Protein AF-A0A554NCJ7-F1 (afdb_monomer)

Structure (mmCIF, N/CA/C/O backbone):
data_AF-A0A554NCJ7-F1
#
_entry.id   AF-A0A554NCJ7-F1
#
loop_
_atom_site.group_PDB
_atom_site.id
_atom_site.type_symbol
_atom_site.label_atom_id
_atom_site.label_alt_id
_atom_site.label_comp_id
_atom_site.label_asym_id
_atom_site.label_entity_id
_atom_site.label_seq_id
_atom_site.pdbx_PDB_ins_code
_atom_site.Cartn_x
_atom_site.Cartn_y
_atom_site.Cartn_z
_atom_site.occupancy
_atom_site.B_iso_or_equiv
_atom_site.auth_seq_id
_atom_site.auth_comp_id
_atom_site.auth_asym_id
_atom_site.auth_atom_id
_atom_site.pdbx_PDB_model_num
ATOM 1 N N . MET A 1 1 ? -9.217 20.579 -5.103 1.00 50.38 1 MET A N 1
ATOM 2 C CA . MET A 1 1 ? -8.682 19.203 -5.099 1.00 50.38 1 MET A CA 1
ATOM 3 C C . MET A 1 1 ? -8.967 18.642 -3.723 1.00 50.38 1 MET A C 1
ATOM 5 O O . MET A 1 1 ? -8.693 19.379 -2.781 1.00 50.38 1 MET A O 1
ATOM 9 N N . PRO A 1 2 ? -9.566 17.449 -3.576 1.00 59.50 2 PRO A N 1
ATOM 10 C CA . PRO A 1 2 ? -9.605 16.815 -2.264 1.00 59.50 2 PRO A CA 1
ATOM 11 C C . PRO A 1 2 ? -8.171 16.703 -1.733 1.00 59.50 2 PRO A C 1
ATOM 13 O O . PRO A 1 2 ? -7.228 16.558 -2.519 1.00 59.50 2 PRO A O 1
ATOM 16 N N . GLU A 1 3 ? -8.019 16.864 -0.423 1.00 71.88 3 GLU A N 1
ATOM 17 C CA . GLU A 1 3 ? -6.734 16.730 0.253 1.00 71.88 3 GLU A CA 1
ATOM 18 C C . GLU A 1 3 ? -6.129 15.352 -0.047 1.00 71.88 3 GLU A C 1
ATOM 20 O O . GLU A 1 3 ? -6.844 14.354 -0.167 1.00 71.88 3 GLU A O 1
ATOM 25 N N . ASP A 1 4 ? -4.811 15.301 -0.246 1.00 81.62 4 ASP A N 1
ATOM 26 C CA . ASP A 1 4 ? -4.136 14.036 -0.515 1.00 81.62 4 ASP A CA 1
ATOM 27 C C . ASP A 1 4 ? -4.147 13.195 0.771 1.00 81.62 4 ASP A C 1
ATOM 29 O O . ASP A 1 4 ? -3.760 13.719 1.818 1.00 81.62 4 ASP A O 1
ATOM 33 N N . PRO A 1 5 ? -4.569 11.916 0.739 1.00 86.75 5 PRO A N 1
ATOM 34 C CA . PRO A 1 5 ? -4.708 11.145 1.964 1.00 86.75 5 PRO A CA 1
ATOM 35 C C . PRO A 1 5 ? -3.379 11.026 2.708 1.00 86.75 5 PRO A C 1
ATOM 37 O O . PRO A 1 5 ? -2.290 11.075 2.119 1.00 86.75 5 PRO A O 1
ATOM 40 N N . THR A 1 6 ? -3.462 10.809 4.018 1.00 89.00 6 THR A N 1
ATOM 41 C CA . THR A 1 6 ? -2.284 10.530 4.836 1.00 89.00 6 THR A CA 1
ATOM 42 C C . THR A 1 6 ? -1.539 9.325 4.266 1.00 89.00 6 THR A C 1
ATOM 44 O O . THR A 1 6 ? -2.108 8.247 4.060 1.00 89.00 6 THR A O 1
ATOM 47 N N . PHE A 1 7 ? -0.258 9.529 3.961 1.00 92.75 7 PHE A N 1
ATOM 48 C CA . PHE A 1 7 ? 0.620 8.447 3.536 1.00 92.75 7 PHE A CA 1
ATOM 49 C C . PHE A 1 7 ? 0.968 7.589 4.755 1.00 92.75 7 PHE A C 1
ATOM 51 O O . PHE A 1 7 ? 1.165 8.155 5.831 1.00 92.75 7 PHE A O 1
ATOM 58 N N . PRO A 1 8 ? 1.010 6.254 4.625 1.00 93.75 8 PRO A N 1
ATOM 59 C CA . PRO A 1 8 ? 1.318 5.396 5.758 1.00 93.75 8 PRO A CA 1
ATOM 60 C C . PRO A 1 8 ? 2.726 5.655 6.299 1.00 93.75 8 PRO A C 1
ATOM 62 O O . PRO A 1 8 ? 3.655 5.920 5.533 1.00 93.75 8 PRO A O 1
ATOM 65 N N . ASP A 1 9 ? 2.855 5.527 7.616 1.00 92.62 9 ASP A N 1
ATOM 66 C CA . ASP A 1 9 ? 4.134 5.512 8.315 1.00 92.62 9 ASP A CA 1
ATOM 67 C C . ASP A 1 9 ? 4.894 4.209 7.985 1.00 92.62 9 ASP A C 1
ATOM 69 O O . ASP A 1 9 ? 4.335 3.123 8.188 1.00 92.62 9 ASP A O 1
ATOM 73 N N . PRO A 1 10 ? 6.135 4.276 7.466 1.00 91.38 10 PRO A N 1
ATOM 74 C CA . PRO A 1 10 ? 6.971 3.098 7.240 1.00 91.38 10 PRO A CA 1
ATOM 75 C C . PRO A 1 10 ? 7.209 2.249 8.495 1.00 91.38 10 PRO A C 1
ATOM 77 O O . PRO A 1 10 ? 7.311 1.023 8.382 1.00 91.38 10 PRO A O 1
ATOM 80 N N . ASP A 1 11 ? 7.236 2.864 9.679 1.00 91.62 11 ASP A N 1
ATOM 81 C CA . ASP A 1 11 ? 7.463 2.158 10.946 1.00 91.62 11 ASP A CA 1
ATOM 82 C C . ASP A 1 11 ? 6.225 1.361 11.398 1.00 91.62 11 ASP A C 1
ATOM 84 O O . ASP A 1 11 ? 6.320 0.477 12.249 1.00 91.62 11 ASP A O 1
ATOM 88 N N . ALA A 1 12 ? 5.065 1.598 10.774 1.00 93.06 12 ALA A N 1
ATOM 89 C CA . ALA A 1 12 ? 3.833 0.837 10.993 1.00 93.06 12 ALA A CA 1
ATOM 90 C C . ALA A 1 12 ? 3.709 -0.400 10.080 1.00 93.06 12 ALA A C 1
ATOM 92 O O . ALA A 1 12 ? 2.618 -0.961 9.927 1.00 93.06 12 ALA A O 1
ATOM 93 N N . THR A 1 13 ? 4.788 -0.810 9.410 1.00 94.56 13 THR A N 1
ATOM 94 C CA . THR A 1 13 ? 4.796 -2.023 8.585 1.00 94.56 13 THR A CA 1
ATOM 95 C C . THR A 1 13 ? 4.879 -3.285 9.441 1.00 94.56 13 THR A C 1
ATOM 97 O O . THR A 1 13 ? 5.510 -3.305 10.494 1.00 94.56 13 THR A O 1
ATOM 100 N N . SER A 1 14 ? 4.260 -4.380 8.986 1.00 93.38 14 SER A N 1
ATOM 101 C CA . SER A 1 14 ? 4.410 -5.702 9.618 1.00 93.38 14 SER A CA 1
ATOM 102 C C . SER A 1 14 ? 5.050 -6.695 8.640 1.00 93.38 14 SER A C 1
ATOM 104 O O . SER A 1 14 ? 4.353 -7.323 7.836 1.00 93.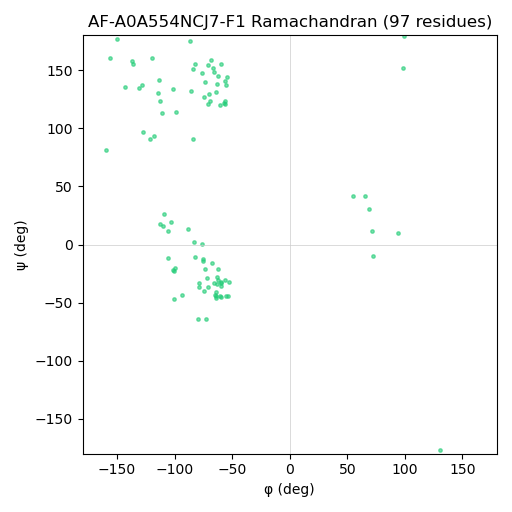38 14 SER A O 1
ATOM 106 N N . PRO A 1 15 ? 6.385 -6.849 8.662 1.00 90.19 15 PRO A N 1
ATOM 107 C CA . PRO A 1 15 ? 7.081 -7.789 7.794 1.00 90.19 15 PRO A CA 1
ATOM 108 C C . PRO A 1 15 ? 6.802 -9.235 8.217 1.00 90.19 15 PRO A C 1
ATOM 110 O O . PRO A 1 15 ? 7.114 -9.632 9.335 1.00 90.19 15 PRO A O 1
ATOM 113 N N . VAL A 1 16 ? 6.237 -10.045 7.318 1.00 80.75 16 VAL A N 1
ATOM 114 C CA . VAL A 1 16 ? 5.854 -11.442 7.627 1.00 80.75 16 VAL A CA 1
ATOM 115 C C . VAL A 1 16 ? 6.869 -12.467 7.099 1.00 80.75 16 VAL A C 1
ATOM 117 O O . VAL A 1 16 ? 6.948 -13.586 7.594 1.00 80.75 16 VAL A O 1
ATOM 120 N N . ALA A 1 17 ? 7.660 -12.098 6.088 1.00 77.81 17 ALA A N 1
ATOM 121 C CA . ALA A 1 17 ? 8.675 -12.962 5.488 1.00 77.81 17 ALA A CA 1
ATOM 122 C C . ALA A 1 17 ? 9.715 -12.124 4.729 1.00 77.81 17 ALA A C 1
ATOM 124 O O . ALA A 1 17 ? 9.628 -11.955 3.509 1.00 77.81 17 ALA A O 1
ATOM 125 N N . ALA A 1 18 ? 10.682 -11.567 5.461 1.00 82.12 18 ALA A N 1
ATOM 126 C CA . ALA A 1 18 ? 11.782 -10.820 4.860 1.00 82.12 18 ALA A CA 1
ATOM 127 C C . ALA A 1 18 ? 12.524 -11.709 3.844 1.00 82.12 18 ALA A C 1
ATOM 129 O O . ALA A 1 18 ? 12.978 -12.797 4.186 1.00 82.12 18 ALA A O 1
ATOM 130 N N . GLY A 1 19 ? 12.599 -11.266 2.585 1.00 88.12 19 GLY A N 1
ATOM 131 C CA . GLY A 1 19 ? 13.304 -11.995 1.524 1.00 88.12 19 GLY A CA 1
ATOM 132 C C . GLY A 1 19 ? 12.657 -13.318 1.087 1.00 88.12 19 GLY A C 1
ATOM 133 O O . GLY A 1 19 ? 13.362 -14.234 0.692 1.00 88.12 19 GLY A O 1
ATOM 134 N N . CYS A 1 20 ? 11.331 -13.468 1.156 1.00 95.38 20 CYS A N 1
ATOM 135 C CA . CYS A 1 20 ? 10.654 -14.695 0.714 1.00 95.38 20 CYS A CA 1
ATOM 136 C C . CYS A 1 20 ? 10.871 -15.012 -0.781 1.00 95.38 20 CYS A C 1
ATOM 138 O O . CYS A 1 20 ? 10.421 -14.258 -1.641 1.00 95.38 20 CYS A O 1
ATOM 140 N N . GLU A 1 21 ? 11.449 -16.166 -1.119 1.00 96.75 21 GLU A N 1
ATOM 141 C CA . GLU A 1 21 ? 11.724 -16.584 -2.512 1.00 96.75 21 GLU A CA 1
ATOM 142 C C . GLU A 1 21 ? 10.898 -17.792 -2.992 1.00 96.75 21 GLU A C 1
ATOM 144 O O . GLU A 1 21 ? 11.209 -18.417 -3.999 1.00 96.75 21 GLU A O 1
ATOM 149 N N . ARG A 1 22 ? 9.797 -18.125 -2.305 1.00 96.56 22 ARG A N 1
ATOM 150 C CA . ARG A 1 22 ? 8.973 -19.313 -2.625 1.00 96.56 22 ARG A CA 1
ATOM 151 C C . ARG A 1 22 ? 8.328 -19.291 -4.019 1.00 96.56 22 ARG A C 1
ATOM 153 O O . ARG A 1 22 ? 7.951 -20.346 -4.516 1.00 96.56 22 ARG A O 1
ATOM 160 N N . CYS A 1 23 ? 8.187 -18.115 -4.628 1.00 97.19 23 CYS A N 1
ATOM 161 C CA . CYS A 1 23 ? 7.553 -17.926 -5.932 1.00 97.19 23 CYS A CA 1
ATOM 162 C C . CYS A 1 23 ? 8.553 -17.281 -6.908 1.00 97.19 23 CYS A C 1
ATOM 164 O O . CYS A 1 23 ? 8.584 -16.051 -6.972 1.00 97.19 23 CYS A O 1
ATOM 166 N N . PRO A 1 24 ? 9.344 -18.060 -7.674 1.00 97.88 24 PRO A N 1
ATOM 167 C CA . PRO A 1 24 ? 10.411 -17.527 -8.530 1.00 97.88 24 PRO A CA 1
ATOM 168 C C . PRO A 1 24 ? 9.936 -16.442 -9.501 1.00 97.88 24 PRO A C 1
ATOM 170 O O . PRO A 1 24 ? 10.511 -15.366 -9.543 1.00 97.88 24 PRO A O 1
ATOM 173 N N . ALA A 1 25 ? 8.794 -16.646 -10.163 1.00 97.69 25 ALA A N 1
ATOM 174 C CA . ALA A 1 25 ? 8.237 -15.647 -11.078 1.00 97.69 25 ALA A CA 1
ATOM 175 C C . ALA A 1 25 ? 7.932 -14.295 -10.400 1.00 97.69 25 ALA A C 1
ATOM 177 O O . ALA A 1 25 ? 8.060 -13.248 -11.027 1.00 97.69 25 ALA A O 1
ATOM 178 N N . LEU A 1 26 ? 7.547 -14.305 -9.116 1.00 96.19 26 LEU A N 1
ATOM 179 C CA . LEU A 1 26 ? 7.327 -13.075 -8.351 1.00 96.19 26 LEU A CA 1
ATOM 180 C C . LEU A 1 26 ? 8.644 -12.465 -7.872 1.00 96.19 26 LEU A C 1
ATOM 182 O O . LEU A 1 26 ? 8.739 -11.247 -7.776 1.00 96.19 26 LEU A O 1
ATOM 186 N N . VAL A 1 27 ? 9.646 -13.291 -7.556 1.00 97.19 27 VAL A N 1
ATOM 187 C CA . VAL A 1 27 ? 11.007 -12.826 -7.246 1.00 97.19 27 VAL A CA 1
ATOM 188 C C . VAL A 1 27 ? 11.575 -12.062 -8.437 1.00 97.19 27 VAL A C 1
ATOM 190 O O . VAL A 1 27 ? 12.085 -10.962 -8.250 1.00 97.19 27 VAL A O 1
ATOM 193 N N . ASP A 1 28 ? 11.411 -12.610 -9.640 1.00 97.06 28 ASP A N 1
ATOM 194 C CA . ASP A 1 28 ? 11.980 -12.061 -10.870 1.00 97.06 28 ASP A CA 1
ATOM 195 C C . ASP A 1 28 ? 11.387 -10.696 -11.246 1.00 97.06 28 ASP A C 1
ATOM 197 O O . ASP A 1 28 ? 12.080 -9.858 -11.821 1.00 97.06 28 ASP A O 1
ATOM 201 N N . CYS A 1 29 ? 10.107 -10.450 -10.939 1.00 95.44 29 CYS A N 1
ATOM 202 C CA 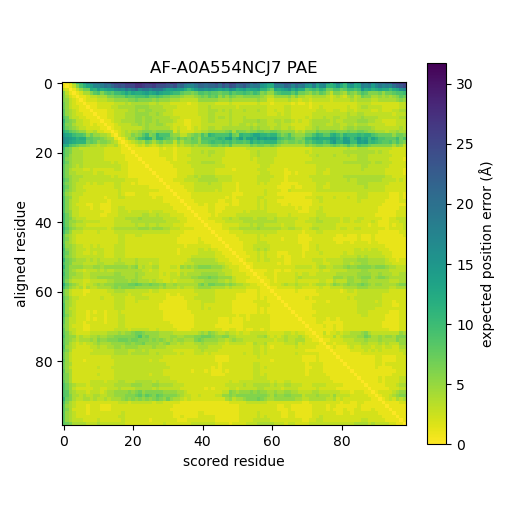. CYS A 1 29 ? 9.429 -9.220 -11.353 1.00 95.44 29 CYS A CA 1
ATOM 203 C C . CYS A 1 29 ? 9.325 -8.140 -10.265 1.00 95.44 29 CYS A C 1
ATOM 205 O O . CYS A 1 29 ? 9.075 -6.977 -10.592 1.00 95.44 29 CYS A O 1
ATOM 207 N N . ARG A 1 30 ? 9.449 -8.491 -8.979 1.00 95.81 30 ARG A N 1
ATOM 208 C CA . ARG A 1 30 ? 9.250 -7.536 -7.874 1.00 95.81 30 ARG A CA 1
ATOM 209 C C . ARG A 1 30 ? 10.514 -6.728 -7.581 1.00 95.81 30 ARG A C 1
ATOM 211 O O . ARG A 1 30 ? 11.629 -7.223 -7.691 1.00 95.81 30 ARG A O 1
ATOM 218 N N . THR A 1 31 ? 10.338 -5.506 -7.092 1.00 95.81 31 THR A N 1
ATOM 219 C CA . THR A 1 31 ? 11.423 -4.699 -6.510 1.00 95.81 31 THR A CA 1
ATOM 220 C C . THR A 1 31 ? 11.485 -4.889 -4.993 1.00 95.81 31 THR A C 1
ATOM 222 O O . THR A 1 31 ? 12.559 -5.098 -4.435 1.00 95.81 31 THR A O 1
ATOM 225 N N . HIS A 1 32 ? 10.329 -4.896 -4.327 1.00 94.25 32 HIS A N 1
ATOM 226 C CA . HIS A 1 32 ? 10.195 -5.160 -2.895 1.00 94.25 32 HIS A CA 1
ATOM 227 C C . HIS A 1 32 ? 9.001 -6.078 -2.619 1.00 94.25 32 HIS A C 1
ATOM 229 O O . HIS A 1 32 ? 8.051 -6.144 -3.401 1.00 94.25 32 HIS A O 1
ATOM 235 N N . ILE A 1 33 ? 9.020 -6.763 -1.473 1.00 95.62 33 ILE A N 1
ATOM 236 C CA . ILE A 1 33 ? 7.807 -7.385 -0.932 1.00 95.62 33 ILE A CA 1
ATOM 237 C C . ILE A 1 33 ? 6.932 -6.265 -0.363 1.00 95.62 33 ILE A C 1
ATOM 239 O O . ILE A 1 33 ? 7.393 -5.461 0.443 1.00 95.62 33 ILE A O 1
ATOM 243 N N . SER A 1 34 ? 5.671 -6.206 -0.790 1.00 95.56 34 SER A N 1
ATOM 244 C CA . SER A 1 34 ? 4.708 -5.217 -0.304 1.00 95.56 34 SER A CA 1
ATOM 245 C C . SER A 1 34 ? 4.078 -5.693 1.001 1.00 95.56 34 SER A C 1
ATOM 247 O O . SER A 1 34 ? 3.048 -6.365 0.984 1.00 95.56 34 SER A O 1
ATOM 249 N N . HIS A 1 35 ? 4.679 -5.328 2.128 1.00 96.25 35 HIS A N 1
ATOM 250 C CA . HIS A 1 35 ? 4.184 -5.695 3.448 1.00 96.25 35 HIS A CA 1
ATOM 251 C C . HIS A 1 35 ? 2.894 -4.958 3.812 1.00 96.25 35 HIS A C 1
ATOM 253 O O . HIS A 1 35 ? 2.606 -3.861 3.316 1.00 96.25 35 HIS A O 1
ATOM 259 N N . GLY A 1 36 ? 2.116 -5.582 4.694 1.00 96.81 36 GLY A N 1
ATOM 260 C CA . GLY A 1 36 ? 0.965 -4.925 5.282 1.00 96.81 36 GLY A CA 1
ATOM 261 C C . GLY A 1 36 ? 1.388 -3.771 6.194 1.00 96.81 36 GLY A C 1
ATOM 262 O O . GLY A 1 36 ? 2.499 -3.765 6.733 1.00 96.81 36 GLY A O 1
ATOM 263 N N . VAL A 1 37 ? 0.520 -2.769 6.320 1.00 97.00 37 VAL A N 1
ATOM 264 C CA . VAL A 1 37 ? 0.804 -1.524 7.043 1.00 97.00 37 VAL A CA 1
ATOM 265 C C . VAL A 1 37 ? -0.423 -1.019 7.799 1.00 97.00 37 VAL A C 1
ATOM 267 O O . VAL A 1 37 ? -1.531 -0.988 7.252 1.00 97.00 37 VAL A O 1
ATOM 270 N N . GLY A 1 38 ? -0.209 -0.597 9.043 1.00 95.81 38 GLY A N 1
ATOM 271 C CA . GLY A 1 38 ? -1.241 -0.104 9.955 1.00 95.81 38 GLY A CA 1
ATOM 272 C C . GLY A 1 38 ? -1.164 -0.765 11.338 1.00 95.81 38 GLY A C 1
ATOM 273 O O . GLY A 1 38 ? -0.270 -1.577 11.581 1.00 95.81 38 GLY A O 1
ATOM 274 N N . PRO A 1 39 ? -2.101 -0.444 12.245 1.00 95.19 39 PRO A N 1
ATOM 275 C CA . PRO A 1 39 ? -2.144 -1.032 13.582 1.00 95.19 39 PRO A CA 1
ATOM 276 C C . PRO A 1 39 ? -2.383 -2.544 13.532 1.00 95.19 39 PRO A C 1
ATOM 278 O O . PRO A 1 39 ? -3.219 -3.023 12.764 1.00 95.19 39 PRO A O 1
ATOM 281 N N . THR A 1 40 ? -1.680 -3.308 14.367 1.00 92.88 40 THR A N 1
ATOM 282 C CA . THR A 1 40 ? -1.862 -4.768 14.466 1.00 92.88 40 THR A CA 1
ATOM 283 C C . THR A 1 40 ? -3.139 -5.162 15.213 1.00 92.88 40 THR A C 1
ATOM 285 O O . THR A 1 40 ? -3.578 -6.305 15.110 1.00 92.88 40 THR A O 1
ATOM 288 N N . ASP A 1 41 ? -3.753 -4.217 15.922 1.00 94.44 41 ASP A N 1
ATOM 289 C CA . ASP A 1 41 ? -5.046 -4.309 16.604 1.00 94.44 41 ASP A CA 1
ATOM 290 C C . ASP A 1 41 ? -6.177 -3.599 15.833 1.00 94.44 41 ASP A C 1
ATOM 292 O O . ASP A 1 41 ? -7.223 -3.279 16.398 1.00 94.44 41 ASP A O 1
ATOM 296 N N . ALA A 1 42 ? -5.983 -3.348 14.533 1.00 96.44 42 ALA A N 1
ATOM 297 C CA . ALA A 1 42 ? -6.971 -2.691 13.687 1.00 96.44 42 ALA A CA 1
ATOM 298 C C . ALA A 1 42 ? -8.332 -3.411 13.696 1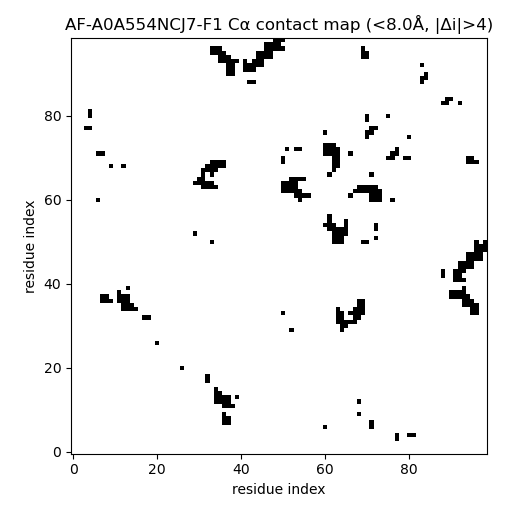.00 96.44 42 ALA A C 1
ATOM 300 O O . ALA A 1 42 ? -8.421 -4.630 13.544 1.00 96.44 42 ALA A O 1
ATOM 301 N N . ALA A 1 43 ? -9.415 -2.633 13.776 1.00 95.56 43 ALA A N 1
ATOM 302 C CA . ALA A 1 43 ? -10.784 -3.154 13.729 1.00 95.56 43 ALA A CA 1
ATOM 303 C C . ALA A 1 43 ? -11.206 -3.604 12.317 1.00 95.56 43 ALA A C 1
ATOM 305 O O . ALA A 1 43 ? -12.148 -4.381 12.163 1.00 95.56 43 ALA A O 1
ATOM 306 N N . VAL A 1 44 ? -10.522 -3.100 11.283 1.00 97.25 44 VAL A N 1
ATOM 307 C CA . VAL A 1 44 ? -10.777 -3.409 9.872 1.00 97.25 44 VAL A CA 1
ATOM 308 C C . VAL A 1 44 ? -9.473 -3.780 9.182 1.00 97.25 44 VAL A C 1
ATOM 310 O O . VAL A 1 44 ? -8.469 -3.076 9.303 1.00 97.25 44 VAL A O 1
ATOM 313 N N . VAL A 1 45 ? -9.519 -4.856 8.396 1.00 97.88 45 VAL A N 1
ATOM 314 C CA . VAL A 1 45 ? -8.431 -5.265 7.506 1.00 97.88 45 VAL A CA 1
ATOM 315 C C . VAL A 1 45 ? -8.884 -5.112 6.060 1.00 97.88 45 VAL A C 1
ATOM 317 O O . VAL A 1 45 ? -9.879 -5.697 5.635 1.00 97.88 45 VAL A O 1
ATOM 320 N N . VAL A 1 46 ? -8.130 -4.333 5.295 1.00 97.88 46 VAL A N 1
ATOM 321 C CA . VAL A 1 46 ? -8.328 -4.127 3.863 1.00 97.88 46 VAL A CA 1
ATOM 322 C C . VAL A 1 46 ? -7.351 -5.025 3.117 1.00 97.88 46 VAL A C 1
ATOM 324 O O . VAL A 1 46 ? -6.137 -4.830 3.198 1.00 97.88 46 VAL A O 1
ATOM 327 N N . VAL A 1 47 ? -7.877 -6.003 2.382 1.00 97.62 47 VAL A N 1
ATOM 328 C CA . VAL A 1 47 ? -7.074 -6.982 1.638 1.00 97.62 47 VAL A CA 1
ATOM 329 C C . VAL A 1 47 ? -7.234 -6.736 0.141 1.00 97.62 47 VAL A C 1
ATOM 331 O O . VAL A 1 47 ? -8.326 -6.874 -0.404 1.00 97.62 47 VAL A O 1
ATOM 334 N N . GLY A 1 48 ? -6.151 -6.320 -0.515 1.00 96.44 48 GLY A N 1
ATOM 335 C CA . GLY A 1 48 ? -6.043 -6.275 -1.975 1.00 96.44 48 GLY A CA 1
ATOM 336 C C . GLY A 1 48 ? -5.572 -7.607 -2.562 1.00 96.44 48 GLY A C 1
ATOM 337 O O . GLY A 1 48 ? -5.215 -8.529 -1.835 1.00 96.44 48 GLY A O 1
ATOM 338 N N . GLU A 1 49 ? -5.533 -7.701 -3.888 1.00 96.75 49 GLU A N 1
ATOM 339 C CA . GLU A 1 49 ? -5.044 -8.898 -4.583 1.00 96.75 49 GLU A CA 1
ATOM 340 C C . GLU A 1 49 ? -3.517 -9.032 -4.472 1.00 96.75 49 GLU A C 1
ATOM 342 O O . GLU A 1 49 ? -3.017 -9.961 -3.846 1.00 96.75 49 GLU A O 1
ATOM 347 N N . ALA A 1 50 ? -2.784 -8.076 -5.043 1.00 95.12 50 ALA A N 1
ATOM 348 C CA . ALA A 1 50 ? -1.328 -8.066 -5.134 1.00 95.12 50 ALA A CA 1
ATOM 349 C C . ALA A 1 50 ? -0.827 -6.617 -5.300 1.00 95.12 50 ALA A C 1
ATOM 351 O O . ALA A 1 50 ? -1.592 -5.741 -5.732 1.00 95.12 50 ALA A O 1
ATOM 352 N N . PRO A 1 51 ? 0.450 -6.315 -5.007 1.00 95.25 51 PRO A N 1
ATOM 353 C CA . PRO A 1 51 ? 1.018 -5.016 -5.336 1.00 95.25 51 PRO A CA 1
ATOM 354 C C . PRO A 1 51 ? 1.050 -4.789 -6.853 1.00 95.25 51 PRO A C 1
ATOM 356 O O . PRO A 1 51 ? 1.558 -5.604 -7.615 1.00 95.25 51 PRO A O 1
ATOM 359 N N . GLY A 1 52 ? 0.565 -3.625 -7.295 1.00 92.75 52 GLY A N 1
ATOM 360 C CA . GLY A 1 52 ? 0.778 -3.174 -8.671 1.00 92.75 52 GLY A CA 1
ATOM 361 C C . GLY A 1 52 ? 2.250 -2.833 -8.943 1.00 92.75 52 GLY A C 1
ATOM 362 O O . GLY A 1 52 ? 2.989 -2.500 -8.014 1.00 92.75 52 GLY A O 1
ATOM 363 N N . ALA A 1 53 ? 2.646 -2.836 -10.222 1.00 93.56 53 ALA A N 1
ATOM 364 C CA . ALA A 1 53 ? 4.025 -2.582 -10.670 1.00 93.56 53 ALA A CA 1
ATOM 365 C C . ALA A 1 53 ? 4.633 -1.274 -10.122 1.00 93.56 53 ALA A C 1
ATOM 367 O O . ALA A 1 53 ? 5.828 -1.210 -9.839 1.00 93.56 53 ALA A O 1
ATOM 368 N N . GLY A 1 54 ? 3.792 -0.258 -9.912 1.00 93.06 54 GLY A N 1
ATOM 369 C CA . GLY A 1 54 ? 4.181 1.034 -9.360 1.00 93.06 54 GLY A CA 1
ATOM 370 C C . GLY A 1 54 ? 4.389 2.114 -10.421 1.00 93.06 54 GLY A C 1
ATOM 371 O O . GLY A 1 54 ? 4.203 1.887 -11.613 1.00 93.06 54 GLY A O 1
ATOM 372 N N . ALA A 1 55 ? 4.731 3.314 -9.960 1.00 95.00 55 ALA A N 1
ATOM 373 C CA . ALA A 1 55 ? 5.012 4.487 -10.780 1.00 95.00 55 ALA A CA 1
ATOM 374 C C . ALA A 1 55 ? 6.380 5.054 -10.357 1.00 95.00 55 ALA A C 1
ATOM 376 O O . ALA A 1 55 ? 6.442 5.763 -9.348 1.00 95.00 55 ALA A O 1
ATOM 377 N N . PRO A 1 56 ? 7.480 4.713 -11.057 1.00 93.56 56 PRO A N 1
ATOM 378 C CA . PRO A 1 56 ? 8.831 5.073 -10.626 1.00 93.56 56 PRO A CA 1
ATOM 379 C C . PRO A 1 56 ? 9.058 6.586 -10.581 1.00 93.56 56 PRO A C 1
ATOM 381 O O . PRO A 1 56 ? 9.727 7.044 -9.659 1.00 93.56 56 PRO A O 1
ATOM 384 N N . ASP A 1 57 ? 8.424 7.328 -11.492 1.00 94.62 57 ASP A N 1
ATOM 385 C CA . ASP A 1 57 ? 8.567 8.782 -11.650 1.00 94.62 57 ASP A CA 1
ATOM 386 C C . ASP A 1 57 ? 7.684 9.601 -10.692 1.00 94.62 57 ASP A C 1
ATOM 388 O O . ASP A 1 57 ? 7.621 10.825 -10.780 1.00 94.62 57 ASP A O 1
ATOM 392 N N . ALA A 1 58 ? 6.936 8.948 -9.800 1.00 91.88 58 ALA A N 1
ATOM 393 C CA . ALA A 1 58 ? 6.110 9.650 -8.827 1.00 91.88 58 ALA A CA 1
ATOM 394 C C . ALA A 1 58 ? 6.922 10.012 -7.574 1.00 91.88 58 ALA A C 1
ATOM 396 O O . ALA A 1 58 ? 7.531 9.139 -6.966 1.00 91.88 58 ALA A O 1
ATOM 397 N N . ASP A 1 59 ? 6.830 11.260 -7.107 1.00 87.19 59 ASP A N 1
ATOM 398 C CA . ASP A 1 59 ? 7.480 11.671 -5.847 1.00 87.19 59 ASP A CA 1
ATOM 399 C C . ASP A 1 59 ? 6.908 10.927 -4.627 1.00 87.19 59 ASP A C 1
ATOM 401 O O . ASP A 1 59 ? 7.622 10.484 -3.731 1.00 87.19 59 ASP A O 1
ATOM 405 N N . ARG A 1 60 ? 5.581 10.761 -4.608 1.00 91.00 60 ARG A N 1
ATOM 406 C CA . ARG A 1 60 ? 4.813 10.070 -3.568 1.00 91.00 60 ARG A CA 1
ATOM 407 C C . ARG A 1 60 ? 3.778 9.171 -4.233 1.00 91.00 60 ARG A C 1
ATOM 409 O O . ARG A 1 60 ? 3.361 9.421 -5.367 1.00 91.00 60 ARG A O 1
ATOM 416 N N . TRP A 1 61 ? 3.361 8.124 -3.526 1.00 94.75 61 TRP A N 1
ATOM 417 C CA . TRP A 1 61 ? 2.454 7.096 -4.050 1.00 94.75 61 TRP A CA 1
ATOM 418 C C . TRP A 1 61 ? 3.031 6.254 -5.203 1.00 94.75 61 TRP A C 1
ATOM 420 O O . TRP A 1 61 ? 2.339 5.942 -6.178 1.00 94.75 61 TRP A O 1
ATOM 430 N N . ARG A 1 62 ? 4.307 5.863 -5.075 1.00 96.31 62 ARG A N 1
ATOM 431 C CA . ARG A 1 62 ? 5.040 5.037 -6.054 1.00 96.31 62 ARG A CA 1
ATOM 432 C C . ARG A 1 62 ? 4.525 3.601 -6.171 1.00 96.31 62 ARG A C 1
ATOM 434 O O . ARG A 1 62 ? 4.811 2.948 -7.164 1.00 96.31 62 ARG A O 1
ATOM 441 N N . GLY A 1 63 ? 3.735 3.112 -5.219 1.00 96.69 63 GLY A N 1
ATOM 442 C CA . GLY A 1 63 ? 3.194 1.752 -5.219 1.00 96.69 63 GLY A CA 1
ATOM 443 C C . GLY A 1 63 ? 3.975 0.768 -4.362 1.00 96.69 63 GLY A C 1
ATOM 444 O O . GLY A 1 63 ? 5.178 0.914 -4.181 1.00 96.69 63 GLY A O 1
ATOM 445 N N . GLY A 1 64 ? 3.282 -0.257 -3.860 1.00 96.25 64 GLY A N 1
ATOM 446 C CA . GLY A 1 64 ? 3.840 -1.197 -2.885 1.00 96.25 64 GLY A CA 1
ATOM 447 C C . GLY A 1 64 ? 5.035 -1.987 -3.400 1.00 96.25 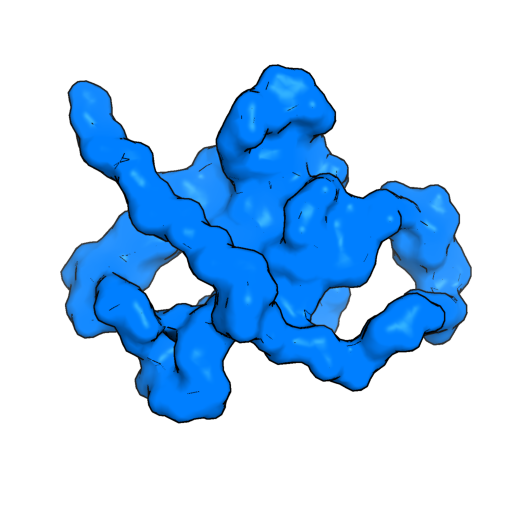64 GLY A C 1
ATOM 448 O O . GLY A 1 64 ? 5.949 -2.253 -2.630 1.00 96.25 64 GLY A O 1
ATOM 449 N N . ASN A 1 65 ? 5.095 -2.257 -4.707 1.00 96.25 65 ASN A N 1
ATOM 450 C CA . ASN A 1 65 ? 6.275 -2.848 -5.331 1.00 96.25 65 ASN A CA 1
ATOM 451 C C . ASN A 1 65 ? 7.532 -1.973 -5.146 1.00 96.25 65 ASN A C 1
ATOM 453 O O . ASN A 1 65 ? 8.622 -2.500 -4.979 1.00 96.25 65 ASN A O 1
ATOM 457 N N . LEU A 1 66 ? 7.382 -0.644 -5.120 1.00 96.69 66 LEU A N 1
ATOM 458 C CA . LEU A 1 66 ? 8.486 0.317 -5.020 1.00 96.69 66 LEU A CA 1
ATOM 459 C C . LEU A 1 66 ? 8.681 0.896 -3.612 1.00 96.69 66 LEU A C 1
ATOM 461 O O . LEU A 1 66 ? 9.757 1.410 -3.322 1.00 96.69 6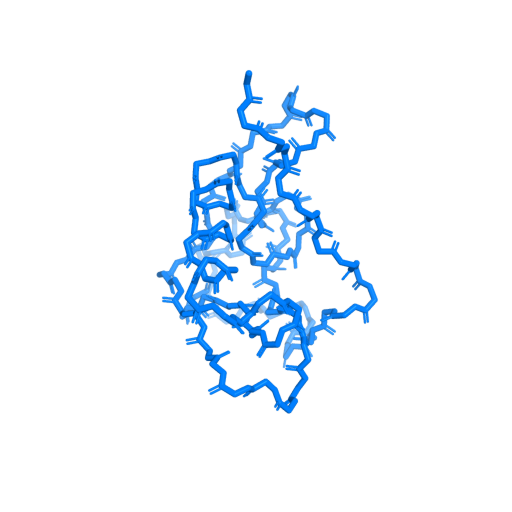6 LEU A O 1
ATOM 465 N N . THR A 1 67 ? 7.656 0.863 -2.755 1.00 96.00 67 THR A N 1
ATOM 466 C CA . THR A 1 67 ? 7.730 1.385 -1.378 1.00 96.00 67 THR A CA 1
ATOM 467 C C . THR A 1 67 ? 7.795 0.294 -0.314 1.00 96.00 67 THR A C 1
ATOM 469 O O . THR A 1 67 ? 7.987 0.620 0.850 1.00 96.00 67 THR A O 1
ATOM 472 N N . GLY A 1 68 ? 7.540 -0.969 -0.666 1.00 95.38 68 GLY A N 1
ATOM 473 C CA . GLY A 1 68 ? 7.438 -2.082 0.283 1.00 95.38 68 GLY A CA 1
ATOM 474 C C . GLY A 1 68 ? 6.180 -2.070 1.164 1.00 95.38 68 GLY A C 1
ATOM 475 O O . GLY A 1 68 ? 6.103 -2.842 2.113 1.00 95.38 68 GLY A O 1
ATOM 476 N N . MET A 1 69 ? 5.186 -1.223 0.867 1.00 96.62 69 MET A N 1
ATOM 477 C CA . MET A 1 69 ? 3.993 -1.021 1.704 1.00 96.62 69 MET A CA 1
ATOM 478 C C . MET A 1 69 ? 2.699 -1.157 0.904 1.00 96.62 69 MET A C 1
ATOM 480 O O . MET A 1 69 ? 2.574 -0.600 -0.187 1.00 96.62 69 MET A O 1
ATOM 484 N N . ALA A 1 70 ? 1.699 -1.829 1.467 1.00 96.75 70 ALA A N 1
ATOM 485 C CA . ALA A 1 70 ? 0.405 -1.998 0.820 1.00 96.75 70 ALA A CA 1
ATOM 486 C C . ALA A 1 70 ? -0.361 -0.668 0.641 1.00 96.75 70 ALA A C 1
ATOM 488 O O . ALA A 1 70 ? -0.280 0.265 1.447 1.00 96.75 70 ALA A O 1
ATOM 489 N N . TYR A 1 71 ? -1.155 -0.594 -0.434 1.00 96.75 71 TYR A N 1
ATOM 490 C CA . TYR A 1 71 ? -2.005 0.562 -0.752 1.00 96.75 71 TYR A CA 1
ATOM 491 C C . TYR A 1 71 ? -1.249 1.898 -0.821 1.00 96.75 71 TYR A C 1
ATOM 493 O O . TYR A 1 71 ? -1.741 2.926 -0.359 1.00 96.75 71 TYR A O 1
ATOM 501 N N . THR A 1 72 ? -0.057 1.900 -1.421 1.00 96.31 72 THR A N 1
ATOM 502 C CA . THR A 1 72 ? 0.726 3.115 -1.705 1.00 96.31 72 THR A CA 1
ATOM 503 C C . THR A 1 72 ? 0.806 3.445 -3.195 1.00 96.31 72 THR A C 1
ATOM 505 O O . THR A 1 72 ? 1.651 4.237 -3.594 1.00 96.31 72 THR A O 1
ATOM 508 N N . THR A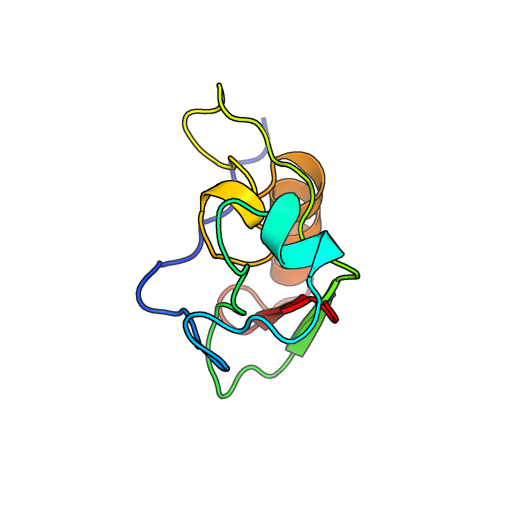 1 73 ? -0.042 2.866 -4.054 1.00 93.06 73 THR A N 1
ATOM 509 C CA . THR A 1 73 ? -0.134 3.296 -5.466 1.00 93.06 73 THR A CA 1
ATOM 510 C C . THR A 1 73 ? -1.026 4.532 -5.594 1.00 93.06 73 THR A C 1
ATOM 512 O O . THR A 1 73 ? -1.926 4.739 -4.777 1.00 93.06 73 THR A O 1
ATOM 515 N N . ARG A 1 74 ? -0.837 5.335 -6.651 1.00 86.25 74 ARG A N 1
ATOM 516 C CA . ARG A 1 74 ? -1.712 6.490 -6.925 1.00 86.25 74 ARG A CA 1
ATOM 517 C C . ARG A 1 74 ? -3.179 6.116 -7.121 1.00 86.25 74 ARG A C 1
ATOM 519 O O . ARG A 1 74 ? -4.025 6.908 -6.738 1.00 86.25 74 ARG A O 1
ATOM 526 N N . HIS A 1 75 ? -3.477 4.968 -7.729 1.00 88.38 75 HIS A N 1
ATOM 527 C CA . HIS A 1 75 ? -4.859 4.567 -7.990 1.00 88.38 75 HIS A CA 1
ATOM 528 C C . HIS A 1 75 ? -5.514 3.989 -6.731 1.00 88.38 75 HIS A C 1
ATOM 530 O O . HIS A 1 75 ? -6.416 4.602 -6.175 1.00 88.38 75 HIS A O 1
ATOM 536 N N . SER A 1 76 ? -5.027 2.856 -6.213 1.00 88.25 76 SER A N 1
ATOM 537 C CA . SER A 1 76 ? -5.688 2.203 -5.077 1.00 88.25 76 SER A CA 1
ATOM 538 C C . SER A 1 76 ? -5.455 2.934 -3.756 1.00 88.25 76 SER A C 1
ATOM 540 O O . SER A 1 76 ? -6.386 3.090 -2.974 1.00 88.25 76 SER A O 1
ATOM 542 N N . GLY A 1 77 ? -4.244 3.443 -3.509 1.00 90.88 77 GLY A N 1
ATOM 543 C CA . GLY A 1 77 ? -3.916 4.131 -2.259 1.00 90.88 77 GLY A CA 1
ATOM 544 C C . GLY A 1 77 ? -4.707 5.422 -2.072 1.00 90.88 77 GLY A C 1
ATOM 545 O O . GLY A 1 77 ? -5.248 5.660 -0.994 1.00 90.88 77 GLY A O 1
ATOM 546 N N . ARG A 1 78 ? -4.841 6.222 -3.136 1.00 92.56 78 ARG A N 1
ATOM 547 C CA . ARG A 1 78 ? -5.547 7.513 -3.076 1.00 92.56 78 ARG A CA 1
ATOM 548 C C . ARG A 1 78 ? -7.065 7.394 -3.195 1.00 92.56 78 ARG A C 1
ATOM 550 O O . ARG A 1 78 ? -7.750 8.376 -2.949 1.00 92.56 78 ARG A O 1
ATOM 557 N N . THR A 1 79 ? -7.589 6.222 -3.547 1.00 93.31 79 THR A N 1
ATOM 558 C CA . THR A 1 79 ? -9.037 5.969 -3.599 1.00 93.31 79 THR A CA 1
ATOM 559 C C . THR A 1 79 ? -9.527 5.214 -2.368 1.00 93.31 79 THR A C 1
ATOM 561 O O . THR A 1 79 ? -10.509 5.616 -1.754 1.00 93.31 79 THR A O 1
ATOM 564 N N . VAL A 1 80 ? -8.839 4.144 -1.967 1.00 95.06 80 VAL A N 1
ATOM 565 C CA . VAL A 1 80 ? -9.320 3.258 -0.897 1.00 95.06 80 VAL A CA 1
ATOM 566 C C . VAL A 1 80 ? -9.064 3.840 0.490 1.00 95.06 80 VAL A C 1
ATOM 568 O O . VAL A 1 80 ? -9.912 3.700 1.364 1.00 95.06 80 VAL A O 1
ATOM 571 N N . ARG A 1 81 ? -7.943 4.539 0.715 1.00 94.94 81 ARG A N 1
ATOM 572 C CA . ARG A 1 81 ? -7.663 5.129 2.037 1.00 94.94 81 ARG A CA 1
ATOM 573 C C . ARG A 1 81 ? -8.688 6.202 2.434 1.00 94.94 81 ARG A C 1
ATOM 575 O O . ARG A 1 81 ? -9.164 6.124 3.563 1.00 94.94 81 ARG A O 1
ATOM 582 N N . PRO A 1 82 ? -9.090 7.143 1.550 1.00 94.50 82 PRO A N 1
ATOM 583 C CA . PRO A 1 82 ? -10.196 8.051 1.849 1.00 94.50 82 PRO A CA 1
ATOM 584 C C . PRO A 1 82 ? -11.512 7.320 2.105 1.00 94.50 82 PRO A C 1
ATOM 586 O O . PRO A 1 82 ? -12.152 7.596 3.105 1.00 94.50 82 PRO A O 1
ATOM 589 N N . LEU A 1 83 ? -11.867 6.324 1.284 1.00 95.31 83 LEU A N 1
ATOM 590 C CA . LEU A 1 83 ? -13.096 5.541 1.474 1.00 95.31 83 LEU A CA 1
ATOM 591 C C . LEU A 1 83 ? -13.172 4.912 2.877 1.00 95.31 83 LEU A C 1
ATOM 593 O O . LEU A 1 83 ? -14.211 4.941 3.530 1.00 95.31 83 LEU A O 1
ATOM 597 N N . VAL A 1 84 ? -12.064 4.339 3.345 1.00 96.25 84 VAL A N 1
ATOM 598 C CA . VAL A 1 84 ? -11.974 3.712 4.671 1.00 96.25 84 VAL A CA 1
ATOM 599 C C . VAL A 1 84 ? -11.990 4.760 5.788 1.00 96.25 84 VAL A C 1
ATOM 601 O O . VAL A 1 84 ? -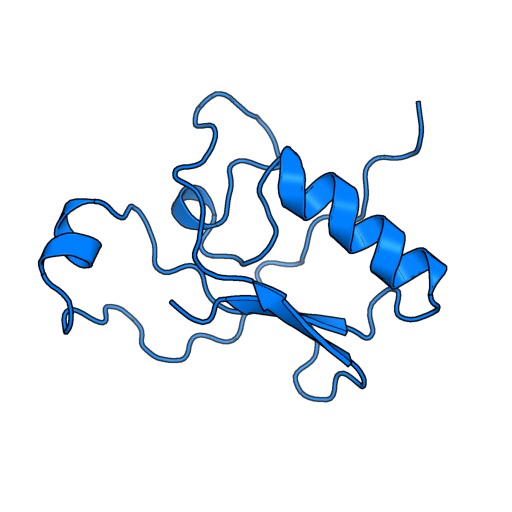12.589 4.531 6.839 1.00 96.25 84 VAL A O 1
ATOM 604 N N . ALA A 1 85 ? -11.365 5.918 5.563 1.00 94.62 85 ALA A N 1
ATOM 605 C CA . ALA A 1 85 ? -11.419 7.042 6.492 1.00 94.62 85 ALA A CA 1
ATOM 606 C C . ALA A 1 85 ? -12.846 7.597 6.633 1.00 94.62 85 ALA A C 1
ATOM 608 O O . ALA A 1 85 ? -13.317 7.758 7.758 1.00 94.62 85 ALA A O 1
ATOM 609 N N . ASP A 1 86 ? -13.549 7.794 5.517 1.00 95.75 86 ASP A N 1
ATOM 610 C CA . ASP A 1 86 ? -14.937 8.271 5.458 1.00 95.75 86 ASP A CA 1
ATOM 611 C C . ASP A 1 86 ? -15.911 7.288 6.125 1.00 95.75 86 ASP A C 1
ATOM 613 O O . ASP A 1 86 ? -16.928 7.691 6.688 1.00 95.75 86 ASP A O 1
ATOM 617 N N . ALA A 1 87 ? -15.576 5.995 6.129 1.00 96.19 87 ALA A N 1
ATOM 618 C CA . ALA A 1 87 ? -16.302 4.963 6.866 1.00 96.19 87 ALA A CA 1
ATOM 619 C C . ALA A 1 87 ? -16.031 4.968 8.389 1.00 96.19 87 ALA A C 1
ATOM 621 O O . ALA A 1 87 ? -16.589 4.138 9.105 1.00 96.19 87 ALA A O 1
ATOM 622 N N . GLY A 1 88 ? -15.194 5.881 8.895 1.00 96.50 88 GLY A N 1
ATOM 623 C CA . GLY A 1 88 ? -14.898 6.041 10.323 1.00 96.50 88 GLY A CA 1
ATOM 624 C C . GLY A 1 88 ? -13.664 5.283 10.820 1.00 96.50 88 GLY A C 1
ATOM 625 O O . GLY A 1 88 ? -13.433 5.235 12.025 1.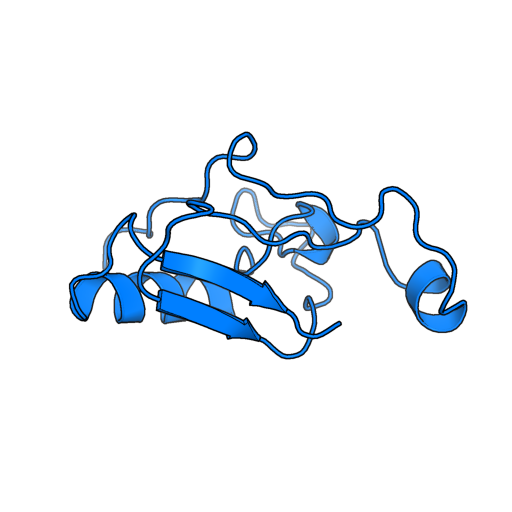00 96.50 88 GLY A O 1
ATOM 626 N N . PHE A 1 89 ? -12.851 4.716 9.923 1.00 95.50 89 PHE A N 1
ATOM 627 C CA . PHE A 1 89 ? -11.670 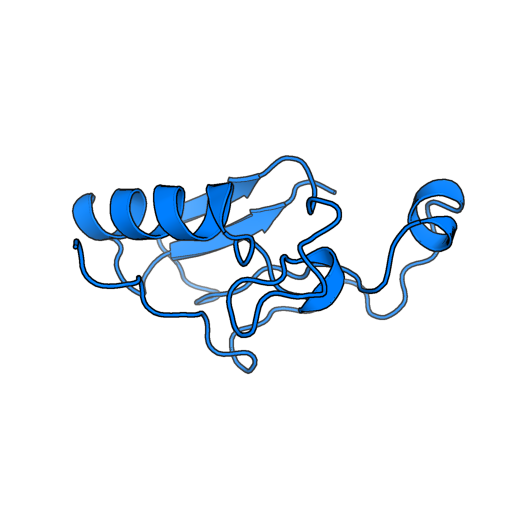3.914 10.281 1.00 95.50 89 PHE A CA 1
ATOM 628 C C . PHE A 1 89 ? -10.342 4.609 9.955 1.00 95.50 89 PHE A C 1
ATOM 630 O O . PHE A 1 89 ? -9.316 3.958 9.735 1.00 95.50 89 PHE A O 1
ATOM 637 N N . ALA A 1 90 ? -10.337 5.944 9.919 1.00 91.38 90 ALA A N 1
ATOM 638 C CA . ALA A 1 90 ? -9.115 6.723 9.753 1.00 91.38 90 ALA A CA 1
ATOM 639 C C . ALA A 1 90 ? -8.098 6.352 10.848 1.00 91.38 90 ALA A C 1
ATOM 641 O O . ALA A 1 90 ? -8.391 6.441 12.036 1.00 91.38 90 ALA A O 1
ATOM 642 N N . GLY A 1 91 ? -6.913 5.884 10.449 1.00 88.25 91 GLY A N 1
ATOM 643 C CA . GLY A 1 91 ? -5.862 5.437 11.373 1.00 88.25 91 GLY A CA 1
ATOM 644 C C . GLY A 1 91 ? -6.123 4.103 12.091 1.00 88.25 91 GLY A C 1
ATOM 645 O O . GLY A 1 91 ? -5.194 3.572 12.683 1.00 88.25 91 GLY A O 1
ATOM 646 N N . GLY A 1 92 ? -7.332 3.534 12.005 1.00 93.25 92 GLY A N 1
ATOM 647 C CA . GLY A 1 92 ? -7.732 2.285 12.675 1.00 93.25 92 GLY A CA 1
ATOM 648 C C . GLY A 1 92 ? -7.853 1.068 11.752 1.00 93.25 92 GLY A C 1
ATOM 649 O O . GLY A 1 92 ? -8.419 0.052 12.153 1.00 93.25 92 GLY A O 1
ATOM 650 N N . ALA A 1 93 ? -7.371 1.178 10.511 1.00 96.81 93 ALA A N 1
ATOM 651 C CA . ALA A 1 93 ? -7.414 0.117 9.510 1.00 96.81 93 ALA A CA 1
ATOM 652 C C . ALA A 1 93 ? -6.013 -0.400 9.163 1.00 96.81 93 ALA A C 1
ATOM 654 O O . ALA A 1 93 ? -5.068 0.381 9.017 1.00 96.81 93 ALA A O 1
ATOM 655 N N . TYR A 1 94 ? -5.912 -1.713 8.962 1.00 97.56 94 TYR A N 1
ATOM 656 C CA . TYR A 1 94 ? -4.717 -2.390 8.470 1.00 97.56 94 TYR A CA 1
ATOM 657 C C . TYR A 1 94 ? -4.866 -2.708 6.983 1.00 97.56 94 TYR A C 1
ATOM 659 O O . TYR A 1 94 ? -5.895 -3.228 6.555 1.00 97.56 94 TYR A O 1
ATOM 667 N N . TYR A 1 95 ? -3.843 -2.421 6.185 1.00 97.69 95 TYR A N 1
ATOM 668 C CA . TYR A 1 95 ? -3.870 -2.610 4.735 1.00 97.69 95 TYR A CA 1
ATOM 669 C C . TYR A 1 95 ? -2.869 -3.684 4.338 1.00 97.69 95 TYR A C 1
ATOM 671 O O . TYR A 1 95 ? -1.708 -3.589 4.717 1.00 97.69 95 TYR A O 1
ATOM 679 N N . THR A 1 96 ? -3.278 -4.665 3.537 1.00 97.50 96 THR A N 1
ATOM 680 C CA . THR A 1 96 ? -2.395 -5.727 3.030 1.00 97.50 96 THR A CA 1
ATOM 681 C C . THR A 1 96 ? -2.853 -6.240 1.665 1.00 97.50 96 THR A C 1
ATOM 683 O O . THR A 1 96 ? -3.887 -5.816 1.152 1.00 97.50 96 THR A O 1
ATOM 686 N N . ASN A 1 97 ? -2.093 -7.156 1.071 1.00 96.50 97 ASN A N 1
ATOM 687 C CA . ASN A 1 97 ? -2.495 -7.913 -0.111 1.00 96.50 97 ASN A CA 1
ATOM 688 C C . ASN A 1 97 ? -2.503 -9.414 0.200 1.00 96.50 97 ASN A C 1
ATOM 690 O O . ASN A 1 97 ? -1.879 -9.853 1.168 1.00 96.50 97 ASN A O 1
ATOM 694 N N . ALA A 1 98 ? -3.215 -10.190 -0.614 1.00 96.38 98 ALA A N 1
ATOM 695 C CA . ALA A 1 98 ? -3.190 -11.647 -0.542 1.00 96.38 98 ALA A CA 1
ATOM 696 C C . ALA A 1 98 ? -1.864 -12.236 -1.060 1.00 96.38 98 ALA A C 1
ATOM 698 O O . ALA A 1 98 ? -1.462 -13.307 -0.600 1.00 96.38 98 ALA A O 1
ATOM 699 N N . ILE A 1 99 ? -1.204 -11.537 -1.996 1.00 94.12 99 ILE A N 1
ATOM 700 C CA . ILE A 1 99 ? 0.067 -11.918 -2.634 1.00 94.12 99 ILE A CA 1
ATOM 701 C C . ILE A 1 99 ? 1.138 -10.847 -2.407 1.00 94.12 99 ILE A C 1
ATOM 703 O O . ILE A 1 99 ? 0.824 -9.641 -2.559 1.00 94.12 99 ILE A O 1
#

Foldseek 3Di:
DPDQDDDFDPVQFDDPDAPDCPDVVCVVLAQAAATKGADPQAPAEAEAAGKDSADPPDPWLRICSVVSHALSHPPRVRPVQVVCVVVVCNRRYMYYYPD

Secondary structure (DSSP, 8-state):
-PPPPPPPPGGGEE-SSTT--S-HHHHHH-SS--BEES-TT-SEEEEESS-----TT-SS-B-HHHHSBTT-BTTHHHHHHHHHIIIIITTTEEEEE--

Organism: NCBI:txid2234134

InterPro domains:
  IPR036895 Uracil-DNA glycosylase-like domain superfamily [G3DSA:3.40.470.10] (11-99)
  IPR036895 Uracil-DNA glycosylase-like domain superfamily [SSF52141] (11-96)

Radius of gyration: 13.16 Å; Cα contacts (8 Å, |Δi|>4): 181; chains: 1; bounding box: 30×38×28 Å

Nearest PDB structures (foldseek):
  1ui1-assembly1_A  TM=8.370E-01  e=5.033E-02  Thermus thermophilus
  6ajq-assembly1_A  TM=8.552E-01  e=2.032E-01  Mycolicibacterium smegmatis MC2 155
  6ail-assembly1_A  TM=8.555E-01  e=2.833E-01  Mycolicibacterium smegmatis MC2 155
  8iie-assembly1_A  TM=8.245E-01  e=1.779E-01  Mycolicibacterium smegmatis MC2 155
  8iit-assembly1_A  TM=8.452E-01  e=2.321E-01  Mycolicibacterium smegmatis MC2 155

pLDDT: mean 92.97, std 7.07, range [50.38, 97.88]

Solvent-accessible surface area (backbone atoms only — not comparable to full-atom values): 5780 Å² total; per-residue (Å²): 127,83,80,79,66,87,75,82,61,77,88,37,49,53,80,87,58,88,86,70,65,92,47,60,77,56,54,75,73,49,82,38,70,39,25,29,35,41,49,95,83,36,88,40,77,48,73,45,66,53,63,53,87,50,39,90,89,41,94,68,45,26,6,8,19,70,68,33,31,35,65,30,24,63,67,59,22,63,50,50,53,49,55,43,31,76,72,72,35,62,87,38,38,21,30,30,43,79,86

Sequence (99 aa):
MPEDPTFPDPDATSPVAAGCERCPALVDCRTHISHGVGPTDAAVVVVGEAPGAGAPDADRWRGGNLTGMAYTTRHSGRTVRPLVADAGFAGGAYYTNAI

Mean predicted aligned error: 3.33 Å